Protein AF-A0A890C5C4-F1 (afdb_monomer_lite)

Foldseek 3Di:
DEAEPVPQQEPVSQCVVVVVVDQAYEYAEHHPHAQEDAPLQAVVVDDPVRRYHYPYYPLLNVVLNLCVLCCVPFNFQAKEKEKAFEDDPLADCAQDDNDPQNQSNHRLLPDFGKAADCNQCCSCSRVVSCHPRYGYIYTYYNDHHDMDMDMDTDTPHDDDPVRSVVSVVVCVVPSD

Organism: NCBI:txid2807444

pLDDT: mean 97.84, std 1.33, range [89.94, 98.88]

Sequence (176 aa):
VVESTGVFTTTDKASAHLEGGAKKVIISAPSADAPMFVVGVNLEAYDPSSKVISNASCTTNCLAPLAKVIHDNFEIIEGLMTTVHATTATQKTVDGPSGKLWRDGRGAQQNIIPASTGAAKAVGKVIPALNGKLTGMAFRVPVANVSVVDLTVRLGKPASYDAIKQKVKEAAEGPL

InterPro domains:
  IPR020828 Glyceraldehyde 3-phosphate dehydrogenase, NAD(P) binding domain [SM00846] (1-58)
  IPR020829 Glyceraldehyde 3-phosphate dehydrogenase, catalytic domain [PF02800] (63-175)
  IPR020830 Glyceraldehyde 3-phosphate dehydrogenase, active site [PS00071] (56-63)
  IPR020831 Glyceraldehyde/Erythrose phosphate dehydrogenase family [PR00078] (17-30)
  IPR020831 Glyceraldehyde/Erythrose phosphate dehydrogenase family [PR00078] (52-70)
  IPR020831 Glyceraldehyde/Erythrose phosphate dehydrogenase family [PR00078] (79-95)
  IPR020831 Glyceraldehyde/Erythrose phosphate dehydrogenase family [PR00078] (136-153)
  IPR020831 Glyceraldehyde/Erythrose phosphate dehydrogenase family [PTHR10836] (1-176)
  IPR036291 NAD(P)-binding domain superfamily [SSF51735] (1-74)

Secondary structure (DSSP, 8-state):
-EE-SSS--SHHHHHHHHHTT-S-EEESS--SSS-B--TTTTGGG--TT-SEEE---HHHHHHHHHHHHHHHHH-EEEEEEEEEEE--TTSBSSS---TT-GGGGSBGGG--EEEE-SHHHHHHHHSGGGTTTEEEEEEEES-SS--EEEEEEEESS---HHHHHHHHHHHHTTT-

Radius of gyration: 17.82 Å; chains: 1; bounding box: 46×29×53 Å

Structure (mmCIF, N/CA/C/O backbone):
data_AF-A0A890C5C4-F1
#
_entry.id   AF-A0A890C5C4-F1
#
loop_
_atom_site.group_PDB
_atom_site.id
_atom_site.type_symbol
_atom_site.label_atom_id
_atom_site.label_alt_id
_atom_site.label_comp_id
_atom_site.label_asym_id
_atom_site.label_entity_id
_atom_site.label_seq_id
_atom_site.pdbx_PDB_ins_code
_atom_site.Cartn_x
_atom_site.Cartn_y
_atom_site.Cartn_z
_atom_site.occupancy
_atom_site.B_iso_or_equiv
_atom_site.auth_seq_id
_atom_site.auth_comp_id
_atom_site.auth_asym_id
_atom_site.auth_atom_id
_atom_site.pdbx_PDB_model_num
ATOM 1 N N . VAL A 1 1 ? -4.290 -5.038 -21.254 1.00 98.25 1 VAL A N 1
ATOM 2 C CA . VAL A 1 1 ? -2.905 -5.441 -20.924 1.00 98.25 1 VAL A CA 1
ATOM 3 C C . VAL A 1 1 ? -2.681 -5.228 -19.440 1.00 98.25 1 VAL A C 1
ATOM 5 O O . VAL A 1 1 ? -3.120 -4.208 -18.919 1.00 98.25 1 VAL A O 1
ATOM 8 N N . VAL A 1 2 ? -2.058 -6.189 -18.764 1.00 98.69 2 VAL A N 1
ATOM 9 C CA . VAL A 1 2 ? -1.555 -6.002 -17.399 1.00 98.69 2 VAL A CA 1
ATOM 10 C C . VAL A 1 2 ? -0.089 -5.612 -17.523 1.00 98.69 2 VAL A C 1
ATOM 12 O O . VAL A 1 2 ? 0.702 -6.369 -18.077 1.00 98.69 2 VAL A O 1
ATOM 15 N N . GLU A 1 3 ? 0.249 -4.411 -17.071 1.00 98.50 3 GLU A N 1
ATOM 16 C CA . GLU A 1 3 ? 1.614 -3.897 -17.074 1.00 98.50 3 GLU A CA 1
ATOM 17 C C . GLU A 1 3 ? 2.283 -4.264 -15.746 1.00 98.50 3 GLU A C 1
ATOM 19 O O . GLU A 1 3 ? 2.017 -3.648 -14.710 1.00 98.50 3 GLU A O 1
ATOM 24 N N . SER A 1 4 ? 3.119 -5.302 -15.788 1.00 98.31 4 SER A N 1
ATOM 25 C CA . SER A 1 4 ? 3.766 -5.908 -14.620 1.00 98.31 4 SER A CA 1
ATOM 26 C C . SER A 1 4 ? 5.286 -6.028 -14.748 1.00 98.31 4 SER A C 1
ATOM 28 O O . SER A 1 4 ? 5.906 -6.835 -14.059 1.00 98.31 4 SER A O 1
ATOM 30 N N . THR A 1 5 ? 5.906 -5.232 -15.623 1.00 97.94 5 THR A N 1
ATOM 31 C CA . THR A 1 5 ? 7.373 -5.164 -15.751 1.00 97.94 5 THR A CA 1
ATOM 32 C C . THR A 1 5 ? 8.018 -4.402 -14.591 1.00 97.94 5 THR A C 1
ATOM 34 O O . THR A 1 5 ? 9.187 -4.609 -14.278 1.00 97.94 5 THR A O 1
ATOM 37 N N . GLY A 1 6 ? 7.264 -3.493 -13.961 1.00 94.81 6 GLY A N 1
ATOM 38 C CA . GLY A 1 6 ? 7.743 -2.617 -12.889 1.00 94.81 6 GLY A CA 1
ATOM 39 C C . GLY A 1 6 ? 8.478 -1.355 -13.360 1.00 94.81 6 GLY A C 1
ATOM 40 O O . GLY A 1 6 ? 8.882 -0.559 -12.514 1.00 94.81 6 GLY A O 1
ATOM 41 N N . VAL A 1 7 ? 8.632 -1.130 -14.675 1.00 95.88 7 VAL A N 1
ATOM 42 C CA . VAL A 1 7 ? 9.363 0.037 -15.221 1.00 95.88 7 VAL A CA 1
ATOM 43 C C . VAL A 1 7 ? 8.482 1.056 -15.962 1.00 95.88 7 VAL A C 1
ATOM 45 O O . VAL A 1 7 ? 8.870 2.224 -16.091 1.00 95.88 7 VAL A O 1
ATOM 48 N N . PHE A 1 8 ? 7.279 0.658 -16.391 1.00 97.75 8 PHE A N 1
ATOM 49 C CA . PHE A 1 8 ? 6.299 1.513 -17.079 1.00 97.75 8 PHE A CA 1
ATOM 50 C C . PHE A 1 8 ? 5.136 1.910 -16.154 1.00 97.75 8 PHE A C 1
ATOM 52 O O . PHE A 1 8 ? 3.982 1.569 -16.386 1.00 97.75 8 PHE A O 1
ATOM 59 N N . THR A 1 9 ? 5.443 2.610 -15.059 1.00 97.88 9 THR A N 1
ATOM 60 C CA . THR A 1 9 ? 4.466 2.913 -13.993 1.00 97.88 9 THR A CA 1
ATOM 61 C C . THR A 1 9 ? 3.791 4.284 -14.099 1.00 97.88 9 THR A C 1
ATOM 63 O O . THR A 1 9 ? 2.979 4.624 -13.240 1.00 97.88 9 THR A O 1
ATOM 66 N N . THR A 1 10 ? 4.095 5.084 -15.122 1.00 98.31 10 THR A N 1
ATOM 67 C CA . THR A 1 10 ? 3.404 6.356 -15.406 1.00 98.31 10 THR A CA 1
ATOM 68 C C . THR A 1 10 ? 2.399 6.181 -16.537 1.00 98.31 10 THR A C 1
ATOM 70 O O . THR A 1 10 ? 2.523 5.248 -17.335 1.00 98.31 10 THR A O 1
ATOM 73 N N . THR A 1 11 ? 1.428 7.087 -16.626 1.00 97.88 11 THR A N 1
ATOM 74 C CA . THR A 1 11 ? 0.391 7.068 -17.665 1.00 97.88 11 THR A CA 1
ATOM 75 C C . THR A 1 11 ? 1.016 7.095 -19.055 1.00 97.88 11 THR A C 1
ATOM 77 O O . THR A 1 11 ? 0.687 6.240 -19.877 1.00 97.88 11 THR A O 1
ATOM 80 N N . ASP A 1 12 ? 1.981 7.985 -19.290 1.00 97.81 12 ASP A N 1
ATOM 81 C CA . ASP A 1 12 ? 2.678 8.107 -20.578 1.00 97.81 12 ASP A CA 1
ATOM 82 C C . ASP A 1 12 ? 3.376 6.805 -20.980 1.00 97.81 12 ASP A C 1
ATOM 84 O O . ASP A 1 12 ? 3.182 6.282 -22.073 1.00 97.81 12 ASP A O 1
ATOM 88 N N . LYS A 1 13 ? 4.151 6.225 -20.058 1.00 98.25 13 LYS A N 1
ATOM 89 C CA . LYS A 1 13 ? 4.914 4.998 -20.306 1.00 98.25 13 LYS A CA 1
ATOM 90 C C . LYS A 1 13 ? 4.014 3.794 -20.558 1.00 98.25 13 LYS A C 1
ATOM 92 O O . LYS A 1 13 ? 4.270 3.012 -21.467 1.00 98.25 13 LYS A O 1
ATOM 97 N N . ALA A 1 14 ? 2.967 3.641 -19.753 1.00 98.44 14 ALA A N 1
ATOM 98 C CA . ALA A 1 14 ? 2.010 2.553 -19.898 1.00 98.44 14 ALA A CA 1
ATOM 99 C C . ALA A 1 14 ? 1.146 2.707 -21.164 1.00 98.44 14 ALA A C 1
ATOM 101 O O . ALA A 1 14 ? 0.683 1.706 -21.714 1.00 98.44 14 ALA A O 1
ATOM 102 N N . SER A 1 15 ? 0.955 3.937 -21.656 1.00 98.06 15 SER A N 1
ATOM 103 C CA . SER A 1 15 ? 0.180 4.222 -22.871 1.00 98.06 15 SER A CA 1
ATOM 104 C C . SER A 1 15 ? 0.825 3.688 -24.151 1.00 98.06 15 SER A C 1
ATOM 106 O O . SER A 1 15 ? 0.105 3.483 -25.124 1.00 98.06 15 SER A O 1
ATOM 108 N N . ALA A 1 16 ? 2.114 3.332 -24.139 1.00 98.19 16 ALA A N 1
ATOM 109 C CA . ALA A 1 16 ? 2.759 2.633 -25.256 1.00 98.19 16 ALA A CA 1
ATOM 110 C C . ALA A 1 16 ? 2.025 1.329 -25.646 1.00 98.19 16 ALA A C 1
ATOM 112 O O . ALA A 1 16 ? 1.946 0.969 -26.818 1.00 98.19 16 ALA A O 1
ATOM 113 N N . HIS A 1 17 ? 1.395 0.640 -24.686 1.00 98.50 17 HIS A N 1
ATOM 114 C CA . HIS A 1 17 ? 0.558 -0.531 -24.986 1.00 98.50 17 HIS A CA 1
ATOM 115 C C . HIS A 1 17 ? -0.707 -0.176 -25.773 1.00 98.50 17 HIS A C 1
ATOM 117 O O . HIS A 1 17 ? -1.200 -1.003 -26.540 1.00 98.50 17 HIS A O 1
ATOM 123 N N . LEU A 1 18 ? -1.254 1.030 -25.579 1.00 98.06 18 LEU A N 1
ATOM 124 C CA . LEU A 1 18 ? -2.427 1.508 -26.316 1.00 98.06 18 LEU A CA 1
ATOM 125 C C . LEU A 1 18 ? -2.081 1.764 -27.785 1.00 98.06 18 LEU A C 1
ATOM 127 O O . LEU A 1 18 ? -2.865 1.411 -28.663 1.00 98.06 18 LEU A O 1
ATOM 131 N N . GLU A 1 19 ? -0.893 2.312 -28.049 1.00 96.88 19 GLU A N 1
ATOM 132 C CA . GLU A 1 19 ? -0.349 2.465 -29.406 1.00 96.88 19 GLU A CA 1
ATOM 133 C C . GLU A 1 19 ? -0.148 1.100 -30.081 1.00 96.88 19 GLU A C 1
ATOM 135 O O . GLU A 1 19 ? -0.453 0.937 -31.260 1.00 96.88 19 GLU A O 1
ATOM 140 N N . GLY A 1 20 ? 0.253 0.087 -29.305 1.00 97.06 20 GLY A N 1
ATOM 141 C CA . GLY A 1 20 ? 0.314 -1.316 -29.731 1.00 97.06 20 GLY A CA 1
ATOM 142 C C . GLY A 1 20 ? -1.046 -2.004 -29.933 1.00 97.06 20 GLY A C 1
ATOM 143 O O . GLY A 1 20 ? -1.088 -3.207 -30.181 1.00 97.06 20 GLY A O 1
ATOM 144 N N . GLY A 1 21 ? -2.164 -1.278 -29.814 1.00 97.94 21 GLY A N 1
ATOM 145 C CA . GLY A 1 21 ? -3.518 -1.781 -30.070 1.00 97.94 21 GLY A CA 1
ATOM 146 C C . GLY A 1 21 ? -4.285 -2.257 -28.832 1.00 97.94 21 GLY A C 1
ATOM 147 O O . GLY A 1 21 ? -5.426 -2.718 -28.952 1.00 97.94 21 GLY A O 1
ATOM 148 N N . ALA A 1 22 ? -3.720 -2.142 -27.625 1.00 98.31 22 ALA A N 1
ATOM 149 C CA . ALA A 1 22 ? -4.462 -2.445 -26.406 1.00 98.31 22 ALA A CA 1
ATOM 150 C C . ALA A 1 22 ? -5.566 -1.407 -26.152 1.00 98.31 22 ALA A C 1
ATOM 152 O O . ALA A 1 22 ? -5.396 -0.210 -26.354 1.00 98.31 22 ALA A O 1
ATOM 153 N N . LYS A 1 23 ? -6.708 -1.852 -25.620 1.00 98.12 23 LYS A N 1
ATOM 154 C CA . LYS A 1 23 ? -7.812 -0.940 -25.262 1.00 98.12 23 LYS A CA 1
ATOM 155 C C . LYS A 1 23 ? -7.649 -0.309 -23.880 1.00 98.12 23 LYS A C 1
ATOM 157 O O . LYS A 1 23 ? -8.101 0.812 -23.658 1.00 98.12 23 LYS A O 1
ATOM 162 N N . LYS A 1 24 ? -7.067 -1.067 -22.947 1.00 98.31 24 LYS A N 1
ATOM 163 C CA . LYS A 1 24 ? -6.919 -0.732 -21.527 1.00 98.31 24 LYS A CA 1
ATOM 164 C C . LYS A 1 24 ? -5.612 -1.290 -20.978 1.00 98.31 24 LYS A C 1
ATOM 166 O O . LYS A 1 24 ? -5.198 -2.393 -21.365 1.00 98.31 24 LYS A O 1
ATOM 171 N N . VAL A 1 25 ? -5.020 -0.567 -20.036 1.00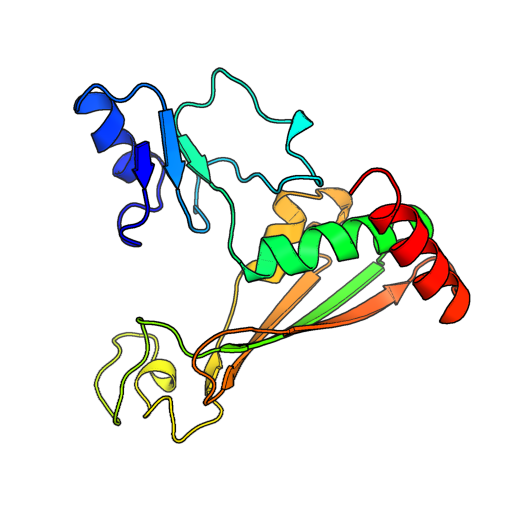 98.69 25 VAL A N 1
ATOM 172 C CA . VAL A 1 25 ? -3.801 -0.952 -19.322 1.00 98.69 25 VAL A CA 1
ATOM 173 C C . VAL A 1 25 ? -4.044 -0.877 -17.820 1.00 98.69 25 VAL A C 1
ATOM 175 O O . VAL A 1 25 ? -4.551 0.123 -17.317 1.00 98.69 25 VAL A O 1
ATOM 178 N N . ILE A 1 26 ? -3.677 -1.942 -17.111 1.00 98.69 26 ILE A N 1
ATOM 179 C CA . ILE A 1 26 ? -3.725 -2.011 -15.650 1.00 98.69 26 ILE A CA 1
ATOM 180 C C . ILE A 1 26 ? -2.290 -2.159 -15.157 1.00 98.69 26 ILE A C 1
ATOM 182 O O . ILE A 1 26 ? -1.665 -3.195 -15.377 1.00 98.69 26 ILE A O 1
ATOM 186 N N . ILE A 1 27 ? -1.769 -1.126 -14.508 1.00 98.81 27 ILE A N 1
ATOM 187 C CA . ILE A 1 27 ? -0.445 -1.125 -13.888 1.00 98.81 27 ILE A CA 1
ATOM 188 C C . ILE A 1 27 ? -0.537 -1.921 -12.583 1.00 98.81 27 ILE A C 1
ATOM 190 O O . ILE A 1 27 ? -1.314 -1.576 -11.688 1.00 98.81 27 ILE A O 1
ATOM 194 N N . SER A 1 28 ? 0.277 -2.969 -12.445 1.00 98.50 28 SER A N 1
ATOM 195 C CA . SER A 1 28 ? 0.299 -3.845 -11.261 1.00 98.50 28 SER A CA 1
ATOM 196 C C . SER A 1 28 ? 1.143 -3.286 -10.100 1.00 98.50 28 SER A C 1
ATOM 198 O O . SER A 1 28 ? 1.699 -4.039 -9.301 1.00 98.50 28 SER A O 1
ATOM 200 N N . ALA A 1 29 ? 1.307 -1.967 -10.052 1.00 97.69 29 ALA A N 1
ATOM 201 C CA . ALA A 1 29 ? 2.109 -1.230 -9.086 1.00 97.69 29 ALA A CA 1
ATOM 202 C C . ALA A 1 29 ? 1.525 0.183 -8.899 1.00 97.69 29 ALA A C 1
ATOM 204 O O . ALA A 1 29 ? 0.755 0.643 -9.754 1.00 97.69 29 ALA A O 1
ATOM 205 N N . PRO A 1 30 ? 1.899 0.910 -7.827 1.00 96.44 30 PRO A N 1
ATOM 206 C CA . PRO A 1 30 ? 1.516 2.304 -7.670 1.00 96.44 30 PRO A CA 1
ATOM 207 C C . PRO A 1 30 ? 1.975 3.146 -8.857 1.00 96.44 30 PRO A C 1
ATOM 209 O O . PRO A 1 30 ? 3.129 3.063 -9.279 1.00 96.44 30 PRO A O 1
ATOM 212 N N . SER A 1 31 ? 1.076 3.994 -9.344 1.00 97.44 31 SER A N 1
ATOM 213 C CA . SER A 1 31 ? 1.392 5.005 -10.345 1.00 97.44 31 SER A CA 1
ATOM 214 C C . SER A 1 31 ? 1.522 6.389 -9.711 1.00 97.44 31 SER A C 1
ATOM 216 O O . SER A 1 31 ? 0.877 6.701 -8.700 1.00 97.44 31 SER A O 1
ATOM 218 N N . ALA A 1 32 ? 2.387 7.217 -10.295 1.00 95.06 32 ALA A N 1
ATOM 219 C CA . ALA A 1 32 ? 2.533 8.610 -9.892 1.00 95.06 32 ALA A CA 1
ATOM 220 C C . ALA A 1 32 ? 1.312 9.448 -10.308 1.00 95.06 32 ALA A C 1
ATOM 222 O O . ALA A 1 32 ? 0.899 10.321 -9.543 1.00 95.06 32 ALA A O 1
ATOM 223 N N . ASP A 1 33 ? 0.735 9.143 -11.473 1.00 96.56 33 ASP A N 1
ATOM 224 C CA . ASP A 1 33 ? -0.229 9.978 -12.195 1.00 96.56 33 ASP A CA 1
ATOM 225 C C . ASP A 1 33 ? -1.507 9.230 -12.624 1.00 96.56 33 ASP A C 1
ATOM 227 O O . ASP A 1 33 ? -2.553 9.862 -12.745 1.00 96.56 33 ASP A O 1
ATOM 231 N N . ALA A 1 34 ? -1.469 7.903 -12.798 1.00 97.31 34 ALA A N 1
ATOM 232 C CA . ALA A 1 34 ? -2.660 7.134 -13.151 1.00 97.31 34 ALA A CA 1
ATOM 233 C C . ALA A 1 34 ? -3.600 6.974 -11.938 1.00 97.31 34 ALA A C 1
ATOM 235 O O . ALA A 1 34 ? -3.127 6.759 -10.811 1.00 97.31 34 ALA A O 1
ATOM 236 N N . PRO A 1 35 ? -4.931 7.020 -12.147 1.00 97.38 35 PRO A N 1
ATOM 237 C CA . PRO A 1 35 ? -5.902 6.803 -11.082 1.00 97.38 35 PRO A CA 1
ATOM 238 C C . PRO A 1 35 ? -5.739 5.405 -10.481 1.00 97.38 35 PRO A C 1
ATOM 240 O O . PRO A 1 35 ? -5.495 4.418 -11.183 1.00 97.38 35 PRO A O 1
ATOM 243 N N . MET A 1 36 ? -5.840 5.344 -9.156 1.00 97.94 36 MET A N 1
ATOM 244 C CA . MET A 1 36 ? -5.555 4.153 -8.366 1.00 97.94 36 MET A CA 1
ATOM 245 C C . MET A 1 36 ? -6.842 3.587 -7.780 1.00 97.94 36 MET A C 1
ATOM 247 O O . MET A 1 36 ? -7.632 4.325 -7.189 1.00 97.94 36 MET A O 1
ATOM 251 N N . PHE A 1 37 ? -7.013 2.274 -7.901 1.00 98.38 37 PHE A N 1
ATOM 252 C CA . PHE A 1 37 ? -8.191 1.572 -7.412 1.00 98.38 37 PHE A CA 1
ATOM 253 C C . PHE A 1 37 ? -7.792 0.400 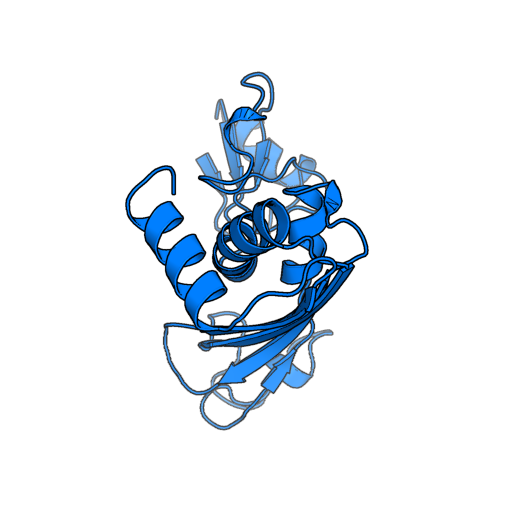-6.522 1.00 98.38 37 PHE A C 1
ATOM 255 O O . PHE A 1 37 ? -6.803 -0.288 -6.784 1.00 98.38 37 PHE A O 1
ATOM 262 N N . VAL A 1 38 ? -8.574 0.196 -5.465 1.00 98.56 38 VAL A N 1
ATOM 263 C CA . VAL A 1 38 ? -8.508 -0.960 -4.572 1.00 98.56 38 VAL A CA 1
ATOM 264 C C . VAL A 1 38 ? -9.899 -1.583 -4.523 1.00 98.56 38 VAL A C 1
ATOM 266 O O . VAL A 1 38 ? -10.894 -0.912 -4.232 1.00 98.56 38 VAL A O 1
ATOM 269 N N . VAL A 1 39 ? -9.962 -2.877 -4.834 1.00 97.44 39 VAL A N 1
ATOM 270 C CA . VAL A 1 39 ? -11.205 -3.657 -4.827 1.00 97.44 39 VAL A CA 1
ATOM 271 C C . VAL A 1 39 ? -11.814 -3.641 -3.421 1.00 97.44 39 VAL A C 1
ATOM 273 O O . VAL A 1 39 ? -11.095 -3.777 -2.434 1.00 97.44 39 VAL A O 1
ATOM 276 N N . GLY A 1 40 ? -13.128 -3.418 -3.332 1.00 95.50 40 GLY A N 1
ATOM 277 C CA . GLY A 1 40 ? -13.850 -3.284 -2.059 1.00 95.50 40 GLY A CA 1
ATOM 278 C C . GLY A 1 40 ? -13.697 -1.922 -1.365 1.00 95.50 40 GLY A C 1
ATOM 279 O O . GLY A 1 40 ? -14.340 -1.679 -0.348 1.00 95.50 40 GLY A O 1
ATOM 280 N N . VAL A 1 41 ? -12.874 -1.007 -1.896 1.00 98.19 41 VAL A N 1
ATOM 281 C CA . VAL A 1 41 ? -12.638 0.307 -1.272 1.00 98.19 41 VAL A CA 1
ATOM 282 C C . VAL A 1 41 ? -13.170 1.462 -2.111 1.00 98.19 41 VAL A C 1
ATOM 284 O O . VAL A 1 41 ? -13.918 2.271 -1.574 1.00 98.19 41 VAL A O 1
ATOM 287 N N . ASN A 1 42 ? -12.749 1.566 -3.376 1.00 97.94 42 ASN A N 1
ATOM 288 C CA . ASN A 1 42 ? -13.129 2.674 -4.264 1.00 97.94 42 ASN A CA 1
ATOM 289 C C . ASN A 1 42 ? -13.327 2.241 -5.726 1.00 97.94 42 ASN A C 1
ATOM 291 O O . ASN A 1 42 ? -13.207 3.055 -6.645 1.00 97.94 42 ASN A O 1
ATOM 295 N N . LEU A 1 43 ? -13.553 0.949 -5.970 1.00 95.31 43 LEU A N 1
ATOM 296 C CA . LEU A 1 43 ? -13.663 0.405 -7.326 1.00 95.31 43 LEU A CA 1
ATOM 297 C C . LEU A 1 43 ? -14.880 0.965 -8.076 1.00 95.31 43 LEU A C 1
ATOM 299 O O . LEU A 1 43 ? -14.836 1.128 -9.290 1.00 95.31 43 LEU A O 1
ATOM 303 N N . GLU A 1 44 ? -15.942 1.307 -7.357 1.00 95.12 44 GLU A N 1
ATOM 304 C CA . GLU A 1 44 ? -17.146 1.960 -7.867 1.00 95.12 44 GLU A CA 1
ATOM 305 C C . GLU A 1 44 ? -16.884 3.350 -8.463 1.00 95.12 44 GLU A C 1
ATOM 307 O O . GLU A 1 44 ? -17.660 3.815 -9.293 1.00 95.12 44 GLU A O 1
ATOM 312 N N . ALA A 1 45 ? -15.771 3.994 -8.095 1.00 95.69 45 ALA A N 1
ATOM 313 C CA . ALA A 1 45 ? -15.334 5.256 -8.686 1.00 95.69 45 ALA A CA 1
ATOM 314 C C . ALA A 1 45 ? -14.594 5.071 -10.026 1.00 95.69 45 ALA A C 1
ATOM 316 O O . ALA A 1 45 ? -14.125 6.050 -10.610 1.00 95.69 45 ALA A O 1
ATOM 317 N N . TYR A 1 46 ? -14.435 3.833 -10.509 1.00 96.75 46 TYR A N 1
ATOM 318 C CA . TYR A 1 46 ? -13.810 3.568 -11.799 1.00 96.75 46 TYR A CA 1
ATOM 319 C C . TYR A 1 46 ? -14.644 4.150 -12.943 1.00 96.75 46 TYR A C 1
ATOM 321 O O . TYR A 1 46 ? -15.763 3.715 -13.203 1.00 96.75 46 TYR A O 1
ATOM 329 N N . ASP A 1 47 ? -14.054 5.092 -13.677 1.00 96.06 47 ASP A N 1
ATOM 330 C CA . ASP A 1 47 ? -14.607 5.596 -14.929 1.00 96.06 47 ASP A CA 1
ATOM 331 C C . ASP A 1 47 ? -14.149 4.708 -16.107 1.00 96.06 47 ASP A C 1
ATOM 333 O O . ASP A 1 47 ? -12.947 4.674 -16.408 1.00 96.06 47 ASP A O 1
ATOM 337 N N . PRO A 1 48 ? -15.071 4.041 -16.837 1.00 95.50 48 PRO A N 1
ATOM 338 C CA . PRO A 1 48 ? -14.758 3.267 -18.036 1.00 95.50 48 PRO A CA 1
ATOM 339 C C . PRO A 1 48 ? -14.067 4.060 -19.147 1.00 95.50 48 PRO A C 1
ATOM 341 O O . PRO A 1 48 ? -13.537 3.445 -20.073 1.00 95.50 48 PRO A O 1
ATOM 344 N N . SER A 1 49 ? -14.030 5.393 -19.097 1.00 96.31 49 SER A N 1
ATOM 345 C CA . SER A 1 49 ? -13.217 6.220 -19.992 1.00 96.31 49 SER A CA 1
ATOM 346 C C . SER A 1 49 ? -11.712 6.084 -19.698 1.00 96.31 49 SER A C 1
ATOM 348 O O . SER A 1 49 ? -10.901 6.057 -20.630 1.00 96.31 49 SER A O 1
ATOM 350 N N . SER A 1 50 ? -11.328 5.842 -18.436 1.00 96.31 50 SER A N 1
ATOM 351 C CA . SER A 1 50 ? -9.935 5.725 -17.979 1.00 96.31 50 SER A CA 1
ATOM 352 C C . SER A 1 50 ? -9.224 4.569 -18.677 1.00 96.31 50 SER A C 1
ATOM 354 O O . SER A 1 50 ? -9.564 3.396 -18.484 1.00 96.31 50 SER A O 1
ATOM 356 N N . LYS A 1 51 ? -8.262 4.881 -19.555 1.00 97.94 51 LYS A N 1
ATOM 357 C CA . LYS A 1 51 ? -7.552 3.876 -20.368 1.00 97.94 51 LYS A CA 1
ATOM 358 C C . LYS A 1 51 ? -6.386 3.214 -19.643 1.00 97.94 51 LYS A C 1
ATOM 360 O O . LYS A 1 51 ? -6.102 2.050 -19.914 1.00 97.94 51 LYS A O 1
ATOM 365 N N . VAL A 1 52 ? -5.751 3.938 -18.730 1.00 98.44 52 VAL A N 1
ATOM 366 C CA . VAL A 1 52 ? -4.635 3.468 -17.910 1.00 98.44 52 VAL A CA 1
ATOM 367 C C . VAL A 1 52 ? -5.016 3.662 -16.451 1.00 98.44 52 VAL A C 1
ATOM 369 O O . VAL A 1 52 ? -5.385 4.765 -16.057 1.00 98.44 52 VAL A O 1
ATOM 372 N N . ILE A 1 53 ? -4.952 2.592 -15.664 1.00 98.50 53 ILE A N 1
ATOM 373 C CA . ILE A 1 53 ? -5.256 2.609 -14.229 1.00 98.50 53 ILE A CA 1
ATOM 374 C C . ILE A 1 53 ? -4.178 1.865 -13.442 1.00 98.50 53 ILE A C 1
ATOM 376 O O . ILE A 1 53 ? -3.434 1.064 -14.005 1.00 98.50 53 ILE A O 1
ATOM 380 N N . SER A 1 54 ? -4.109 2.097 -12.134 1.00 98.56 54 SER A N 1
ATOM 381 C CA . SER A 1 54 ? -3.214 1.397 -11.210 1.00 98.56 54 SER A CA 1
ATOM 382 C C . SER A 1 54 ? -4.010 0.565 -10.209 1.00 98.56 54 SER A C 1
ATOM 384 O O . SER A 1 54 ? -4.940 1.068 -9.582 1.00 98.56 54 SER A O 1
ATOM 386 N N . ASN A 1 55 ? -3.590 -0.683 -9.992 1.00 98.50 55 ASN A N 1
ATOM 387 C CA . ASN A 1 55 ? -4.130 -1.545 -8.933 1.00 98.50 55 ASN A CA 1
ATOM 388 C C . ASN A 1 55 ? -3.400 -1.355 -7.584 1.00 98.50 55 ASN A C 1
ATOM 390 O O . ASN A 1 55 ? -3.302 -2.276 -6.772 1.00 98.50 55 ASN A O 1
ATOM 394 N N . ALA A 1 56 ? -2.822 -0.171 -7.364 1.00 98.25 56 ALA A N 1
ATOM 395 C CA . ALA A 1 56 ? -2.040 0.165 -6.178 1.00 98.25 56 ALA A CA 1
ATOM 396 C C . ALA A 1 56 ? -0.857 -0.802 -5.926 1.00 98.25 56 ALA A C 1
ATOM 398 O O . ALA A 1 56 ? -0.206 -1.273 -6.855 1.00 98.25 56 ALA A O 1
ATOM 399 N N . SER A 1 57 ? -0.526 -1.041 -4.652 1.00 98.44 57 SER A N 1
ATOM 400 C CA . SER A 1 57 ? 0.484 -2.014 -4.206 1.00 98.44 57 SER A CA 1
ATOM 401 C C . SER A 1 57 ? -0.153 -3.129 -3.380 1.00 98.44 57 SER A C 1
ATOM 403 O O . SER A 1 57 ? -1.258 -2.957 -2.862 1.00 98.44 57 SER A O 1
ATOM 405 N N . CYS A 1 58 ? 0.568 -4.232 -3.167 1.00 98.31 58 CYS A N 1
ATOM 406 C CA . CYS A 1 58 ? 0.171 -5.280 -2.222 1.00 98.31 58 CYS A CA 1
ATOM 407 C C . CYS A 1 58 ? -0.121 -4.720 -0.816 1.00 98.31 58 CYS A C 1
ATOM 409 O O . CYS A 1 58 ? -1.168 -5.005 -0.242 1.00 98.31 58 CYS A O 1
ATOM 411 N N . THR A 1 59 ? 0.750 -3.859 -0.281 1.00 98.50 59 THR A N 1
ATOM 412 C CA . THR A 1 59 ? 0.569 -3.264 1.051 1.00 98.50 59 THR A CA 1
ATOM 413 C C . THR A 1 59 ? -0.623 -2.305 1.104 1.00 98.50 59 THR A C 1
ATOM 415 O O . THR A 1 59 ? -1.349 -2.306 2.091 1.00 98.50 59 THR A O 1
ATOM 418 N N . THR A 1 60 ? -0.872 -1.508 0.057 1.00 98.56 60 THR A N 1
ATOM 419 C CA . THR A 1 60 ? -2.062 -0.635 0.000 1.00 98.56 60 THR A CA 1
ATOM 420 C C . THR A 1 60 ? -3.348 -1.457 -0.067 1.00 98.56 60 THR A C 1
ATOM 422 O O . THR A 1 60 ? -4.290 -1.129 0.643 1.00 98.56 60 THR A O 1
ATOM 425 N N . ASN A 1 61 ? -3.375 -2.542 -0.850 1.00 98.69 61 ASN A N 1
ATOM 426 C CA . ASN A 1 61 ? -4.525 -3.453 -0.910 1.00 98.69 61 ASN A CA 1
ATOM 427 C C . ASN A 1 61 ? -4.762 -4.188 0.420 1.00 98.69 61 ASN A C 1
ATOM 429 O O . ASN A 1 61 ? -5.898 -4.506 0.735 1.00 98.69 61 ASN A O 1
ATOM 433 N N . CYS A 1 62 ? -3.720 -4.425 1.223 1.00 98.62 62 CYS A N 1
ATOM 434 C CA . CYS A 1 62 ? -3.875 -4.961 2.577 1.00 98.62 62 CYS A CA 1
ATOM 435 C C . CYS A 1 62 ? -4.416 -3.905 3.558 1.00 98.62 62 CYS A C 1
ATOM 437 O O . CYS A 1 62 ? -5.337 -4.170 4.325 1.00 98.62 62 CYS A O 1
ATOM 439 N N . LEU A 1 63 ? -3.855 -2.694 3.528 1.00 98.69 63 LEU A N 1
ATOM 440 C CA . LEU A 1 63 ? -4.162 -1.652 4.506 1.00 98.69 63 LEU A CA 1
ATOM 441 C C . LEU A 1 63 ? -5.503 -0.950 4.249 1.00 98.69 63 LEU A C 1
ATOM 443 O O . LEU A 1 63 ? -6.206 -0.632 5.204 1.00 98.69 63 LEU A O 1
ATOM 447 N N . ALA A 1 64 ? -5.851 -0.662 2.993 1.00 98.69 64 ALA A N 1
ATOM 448 C CA . ALA A 1 64 ? -7.003 0.180 2.671 1.00 98.69 64 ALA A CA 1
ATOM 449 C C . ALA A 1 64 ? -8.358 -0.427 3.093 1.00 98.69 64 ALA A C 1
ATOM 451 O O . ALA A 1 64 ? -9.135 0.314 3.695 1.00 98.69 64 ALA A O 1
ATOM 452 N N . PRO A 1 65 ? -8.649 -1.730 2.888 1.00 98.75 65 PRO A N 1
ATOM 453 C CA . PRO A 1 65 ? -9.896 -2.331 3.369 1.00 98.75 65 PRO A CA 1
ATOM 454 C C . PRO A 1 65 ? -10.031 -2.253 4.893 1.00 98.75 65 PRO A C 1
ATOM 456 O O . PRO A 1 65 ? -11.062 -1.820 5.404 1.00 98.75 65 PRO A O 1
ATOM 459 N N . LEU A 1 66 ? -8.960 -2.570 5.631 1.00 98.75 66 LEU A N 1
ATOM 460 C CA . LEU A 1 66 ? -8.950 -2.446 7.089 1.00 98.75 66 LEU A CA 1
ATOM 461 C C . LEU A 1 66 ? -9.155 -0.988 7.519 1.00 98.75 66 LEU A C 1
ATOM 463 O O . LEU A 1 66 ? -10.008 -0.700 8.355 1.00 98.75 66 LEU A O 1
ATOM 467 N N . ALA A 1 67 ? -8.406 -0.055 6.927 1.00 98.69 67 ALA A N 1
ATOM 468 C CA . ALA A 1 67 ? -8.518 1.365 7.238 1.00 98.69 67 ALA A CA 1
ATOM 469 C C . ALA A 1 67 ? -9.927 1.905 6.959 1.00 98.69 67 ALA A C 1
ATOM 471 O O . ALA A 1 67 ? -10.423 2.695 7.758 1.00 98.69 67 ALA A O 1
ATOM 472 N N . LYS A 1 68 ? -10.587 1.448 5.886 1.00 98.56 68 LYS A N 1
ATOM 473 C CA . LYS A 1 68 ? -11.985 1.771 5.579 1.00 98.56 68 LYS A CA 1
ATOM 474 C C . LYS A 1 68 ? -12.914 1.318 6.701 1.00 98.56 68 LYS A C 1
ATOM 476 O O . LYS A 1 68 ? -13.617 2.147 7.265 1.00 98.56 68 LYS A O 1
ATOM 481 N N . VAL A 1 69 ? -12.867 0.039 7.082 1.00 98.62 69 VAL A N 1
ATOM 482 C CA . VAL A 1 69 ? -13.732 -0.505 8.146 1.00 98.62 69 VAL A CA 1
ATOM 483 C C . VAL A 1 69 ? -13.536 0.250 9.458 1.00 98.62 69 VAL A C 1
ATOM 485 O O . VAL A 1 69 ? -14.510 0.641 10.105 1.00 98.62 69 VAL A O 1
ATOM 488 N N . ILE A 1 70 ? -12.284 0.489 9.849 1.00 98.69 70 ILE A N 1
ATOM 489 C CA . ILE A 1 70 ? -11.977 1.199 11.092 1.00 98.69 70 ILE A CA 1
ATOM 490 C C . ILE A 1 70 ? -12.416 2.665 11.015 1.00 98.69 70 ILE A C 1
ATOM 492 O O . ILE A 1 70 ? -12.997 3.171 11.973 1.00 98.69 70 ILE A O 1
ATOM 496 N N . HIS A 1 71 ? -12.176 3.350 9.897 1.00 98.62 71 HIS A N 1
ATOM 497 C CA . HIS A 1 71 ? -12.542 4.755 9.742 1.00 98.62 71 HIS A CA 1
ATOM 498 C C . HIS A 1 71 ? -14.059 4.961 9.710 1.00 98.62 71 HIS A C 1
ATOM 500 O O . HIS A 1 71 ? -14.555 5.816 10.441 1.00 98.62 71 HIS A O 1
ATOM 506 N N . ASP A 1 72 ? -14.790 4.147 8.949 1.00 98.31 72 ASP A N 1
ATOM 507 C CA . ASP A 1 72 ? -16.246 4.258 8.808 1.00 98.31 72 ASP A CA 1
ATOM 508 C C . ASP A 1 72 ? -16.966 4.059 10.159 1.00 98.31 72 ASP A C 1
ATOM 510 O O . ASP A 1 72 ? -17.976 4.708 10.437 1.00 98.31 72 ASP A O 1
ATOM 514 N N . ASN A 1 73 ? -16.424 3.206 11.040 1.00 98.44 73 ASN A N 1
ATOM 515 C CA . ASN A 1 73 ? -17.027 2.907 12.343 1.00 98.44 73 ASN A CA 1
ATOM 516 C C . ASN A 1 73 ? -16.511 3.801 13.482 1.00 98.44 73 ASN A C 1
ATOM 518 O O . ASN A 1 73 ? -17.297 4.241 14.325 1.00 98.44 73 ASN A O 1
ATOM 522 N N . PHE A 1 74 ? -15.206 4.079 13.521 1.00 98.62 74 PHE A N 1
ATOM 523 C CA . PHE A 1 74 ? -14.543 4.662 14.694 1.00 98.62 74 PHE A CA 1
ATOM 524 C C . PHE A 1 74 ? -13.783 5.959 14.424 1.00 98.62 74 PHE A C 1
ATOM 526 O O . PHE A 1 74 ? -13.264 6.551 15.366 1.00 98.62 74 PHE A O 1
ATOM 533 N N . GLU A 1 75 ? -13.748 6.414 13.170 1.00 98.56 75 GLU A N 1
ATOM 534 C CA . GLU A 1 75 ? -13.011 7.591 12.713 1.00 98.56 75 GLU A CA 1
ATOM 535 C C . GLU A 1 75 ? -11.508 7.530 13.031 1.00 98.56 75 GLU A C 1
ATOM 537 O O . GLU A 1 75 ? -11.058 7.785 14.140 1.00 98.56 75 GLU A O 1
ATOM 542 N N . ILE A 1 76 ? -10.678 7.266 12.026 1.00 98.75 76 ILE A N 1
ATOM 543 C CA . ILE A 1 76 ? -9.224 7.442 12.170 1.00 98.75 76 ILE A CA 1
ATOM 544 C C . ILE A 1 76 ? -8.874 8.942 12.168 1.00 98.75 76 ILE A C 1
ATOM 546 O O . ILE A 1 76 ? -9.141 9.643 11.182 1.00 98.75 76 ILE A O 1
ATOM 550 N N . ILE A 1 77 ? -8.229 9.410 13.243 1.00 98.62 77 ILE A N 1
ATOM 551 C CA . ILE A 1 77 ? -7.673 10.769 13.347 1.00 98.62 77 ILE A CA 1
ATOM 552 C C . ILE A 1 77 ? -6.290 10.830 12.694 1.00 98.62 77 ILE A C 1
ATOM 554 O O . ILE A 1 77 ? -6.038 11.685 11.850 1.00 98.62 77 ILE A O 1
ATOM 558 N N . GLU A 1 78 ? -5.409 9.909 13.072 1.00 98.62 78 GLU A N 1
ATOM 559 C CA . GLU A 1 78 ? -4.050 9.769 12.547 1.00 98.62 78 GLU A CA 1
ATOM 560 C C . GLU A 1 78 ? -3.568 8.330 12.748 1.00 98.62 78 GLU A C 1
ATOM 562 O O . GLU A 1 78 ? -4.080 7.607 13.611 1.00 98.62 78 GLU A O 1
ATOM 567 N N . GLY A 1 79 ? -2.590 7.899 11.955 1.00 98.50 79 GLY A N 1
ATOM 568 C CA . GLY A 1 79 ? -2.048 6.554 12.068 1.00 98.50 79 GLY A CA 1
ATOM 569 C C . GLY A 1 79 ? -0.686 6.362 11.424 1.00 98.50 79 GLY A C 1
ATOM 570 O O . GLY A 1 79 ? -0.318 7.012 10.441 1.00 98.50 79 GLY A O 1
ATOM 571 N N . LEU A 1 80 ? 0.047 5.411 11.990 1.00 98.62 80 LEU A N 1
ATOM 572 C CA . LEU A 1 80 ? 1.339 4.952 11.514 1.00 98.62 80 LEU A CA 1
ATOM 573 C C . LEU A 1 80 ? 1.266 3.459 11.225 1.00 98.62 80 LEU A C 1
ATOM 575 O O . LEU A 1 80 ? 0.811 2.669 12.051 1.00 98.62 80 LEU A O 1
ATOM 579 N N . MET A 1 81 ? 1.721 3.089 10.034 1.00 98.56 81 MET A N 1
ATOM 580 C CA . MET A 1 81 ? 1.773 1.705 9.591 1.00 98.56 81 MET A CA 1
ATOM 581 C C . MET A 1 81 ? 3.216 1.225 9.477 1.00 98.56 81 MET A C 1
ATOM 583 O O . MET A 1 81 ? 4.064 1.895 8.884 1.00 98.56 81 MET A O 1
ATOM 587 N N . THR A 1 82 ? 3.468 0.028 9.983 1.00 98.88 82 THR A N 1
ATOM 588 C CA . THR A 1 82 ? 4.659 -0.754 9.670 1.00 98.88 82 THR A CA 1
ATOM 589 C C . THR A 1 82 ? 4.226 -1.984 8.896 1.00 98.88 82 THR A C 1
ATOM 591 O O . THR A 1 82 ? 3.322 -2.697 9.317 1.00 98.88 82 THR A O 1
ATOM 594 N N . THR A 1 83 ? 4.873 -2.279 7.772 1.00 98.81 83 THR A N 1
ATOM 595 C CA . THR A 1 83 ? 4.718 -3.592 7.138 1.00 98.81 83 THR A CA 1
ATOM 596 C C . THR A 1 83 ? 5.970 -4.422 7.358 1.00 98.81 83 THR A C 1
ATOM 598 O O . THR A 1 83 ? 7.072 -4.010 6.992 1.00 98.81 83 THR A O 1
ATOM 601 N N . VAL A 1 84 ? 5.807 -5.595 7.966 1.00 98.81 84 VAL A N 1
ATOM 602 C CA . VAL A 1 84 ? 6.851 -6.621 7.975 1.00 98.81 84 VAL A CA 1
ATOM 603 C C . VAL A 1 84 ? 6.662 -7.415 6.695 1.00 98.81 84 VAL A C 1
ATOM 605 O O . VAL A 1 84 ? 5.670 -8.125 6.523 1.00 98.81 84 VAL A O 1
ATOM 608 N N . HIS A 1 85 ? 7.567 -7.194 5.752 1.00 98.81 85 HIS A N 1
ATOM 609 C CA . HIS A 1 85 ? 7.379 -7.551 4.361 1.00 98.81 85 HIS A CA 1
ATOM 610 C C . HIS A 1 85 ? 8.348 -8.649 3.931 1.00 98.81 85 HIS A C 1
ATOM 612 O O . HIS A 1 85 ? 9.547 -8.579 4.211 1.00 98.81 85 HIS A O 1
ATOM 618 N N . ALA A 1 86 ? 7.845 -9.634 3.192 1.00 98.69 86 ALA A N 1
ATOM 619 C CA . ALA A 1 86 ? 8.685 -10.628 2.542 1.00 98.69 86 ALA A CA 1
ATOM 620 C C . ALA A 1 86 ? 9.718 -9.993 1.605 1.00 98.69 86 ALA A C 1
ATOM 622 O O . ALA A 1 86 ? 9.528 -8.898 1.059 1.00 98.69 86 ALA A O 1
ATOM 623 N N . THR A 1 87 ? 10.805 -10.723 1.387 1.00 98.31 87 THR A N 1
ATOM 624 C CA . THR A 1 87 ? 11.794 -10.371 0.372 1.00 98.31 87 THR A CA 1
ATOM 625 C C . THR A 1 87 ? 11.163 -10.389 -1.024 1.00 98.31 87 THR A C 1
ATOM 627 O O . THR A 1 87 ? 10.331 -11.238 -1.329 1.00 98.31 87 THR A O 1
ATOM 630 N N . THR A 1 88 ? 11.562 -9.456 -1.888 1.00 98.25 88 THR A N 1
ATOM 631 C CA . THR A 1 88 ? 11.103 -9.375 -3.283 1.00 98.25 88 THR A CA 1
ATOM 632 C C . THR A 1 88 ? 12.274 -9.423 -4.262 1.00 98.25 88 THR A C 1
ATOM 634 O O . THR A 1 88 ? 13.439 -9.307 -3.877 1.00 98.25 88 THR A O 1
ATOM 637 N N . ALA A 1 89 ? 11.965 -9.537 -5.556 1.00 97.88 89 ALA A N 1
ATOM 638 C CA . ALA A 1 89 ? 12.954 -9.594 -6.634 1.00 97.88 89 ALA A CA 1
ATOM 639 C C . ALA A 1 89 ? 13.851 -8.343 -6.754 1.00 97.88 89 ALA A C 1
ATOM 641 O O . ALA A 1 89 ? 14.847 -8.371 -7.471 1.00 97.88 89 ALA A O 1
ATOM 642 N N . THR A 1 90 ? 13.530 -7.237 -6.070 1.00 96.88 90 THR A N 1
ATOM 643 C CA . THR A 1 90 ? 14.368 -6.027 -6.105 1.00 96.88 90 THR A CA 1
ATOM 644 C C . THR A 1 90 ? 15.581 -6.108 -5.173 1.00 96.88 90 THR A C 1
ATOM 646 O O . THR A 1 90 ? 16.560 -5.383 -5.382 1.00 96.88 90 THR A O 1
ATOM 649 N N . GLN A 1 91 ? 15.559 -7.001 -4.177 1.00 98.38 91 GLN A N 1
ATOM 650 C CA . GLN A 1 91 ? 16.658 -7.190 -3.223 1.00 98.38 91 GLN A CA 1
ATOM 651 C C . GLN A 1 91 ? 17.772 -8.090 -3.779 1.00 98.38 91 GLN A C 1
ATOM 653 O O . GLN A 1 91 ? 17.657 -8.655 -4.865 1.00 98.38 91 GLN A O 1
ATOM 658 N N . LYS A 1 92 ? 18.890 -8.181 -3.052 1.00 98.31 92 LYS A N 1
ATOM 659 C CA . LYS A 1 92 ? 20.093 -8.922 -3.460 1.00 98.31 92 LYS A CA 1
ATOM 660 C C . LYS A 1 92 ? 20.318 -10.148 -2.578 1.00 98.31 92 LYS A C 1
ATOM 662 O O . LYS A 1 92 ? 19.971 -10.146 -1.399 1.00 98.31 92 LYS A O 1
ATOM 667 N N . THR A 1 93 ? 20.886 -11.206 -3.153 1.00 98.31 93 THR A N 1
ATOM 668 C CA . THR A 1 93 ? 21.214 -12.441 -2.420 1.00 98.31 93 THR A CA 1
ATOM 669 C C . THR A 1 93 ? 22.331 -12.212 -1.403 1.00 98.31 93 THR A C 1
ATOM 671 O O . THR A 1 93 ? 22.229 -12.671 -0.270 1.00 98.31 93 THR A O 1
ATOM 674 N N . VAL A 1 94 ? 23.349 -11.447 -1.795 1.00 98.44 94 VAL A N 1
ATOM 675 C CA . VAL A 1 94 ? 24.471 -10.980 -0.971 1.00 98.44 94 VAL A CA 1
ATOM 676 C C . VAL A 1 94 ? 24.616 -9.465 -1.111 1.00 98.44 94 VAL A C 1
ATOM 678 O O . VAL A 1 94 ? 23.967 -8.859 -1.965 1.00 98.44 94 VAL A O 1
ATOM 681 N N . ASP A 1 95 ? 25.463 -8.855 -0.284 1.00 98.62 95 ASP A N 1
ATOM 682 C CA . ASP A 1 95 ? 25.733 -7.418 -0.339 1.00 98.62 95 ASP A CA 1
ATOM 683 C C . ASP A 1 95 ? 26.197 -6.978 -1.743 1.00 98.62 95 ASP A C 1
ATOM 685 O O . ASP A 1 95 ? 27.158 -7.515 -2.297 1.00 98.62 95 ASP A O 1
ATOM 689 N N . GLY A 1 96 ? 25.518 -5.984 -2.322 1.00 98.38 96 GLY A N 1
ATOM 690 C CA . GLY A 1 96 ? 25.822 -5.468 -3.653 1.00 98.38 96 GLY A CA 1
ATOM 691 C C . GLY A 1 96 ? 25.172 -4.113 -3.973 1.00 98.38 96 GLY A C 1
ATOM 692 O O . GLY A 1 96 ? 24.377 -3.584 -3.190 1.00 98.38 96 GLY A O 1
ATOM 693 N N . PRO A 1 97 ? 25.501 -3.511 -5.132 1.00 98.12 97 PRO A N 1
ATOM 694 C CA . PRO A 1 97 ? 24.992 -2.193 -5.508 1.00 98.12 97 PRO A CA 1
ATOM 695 C C . PRO A 1 97 ? 23.464 -2.161 -5.695 1.00 98.12 97 PRO A C 1
ATOM 697 O O . PRO A 1 97 ? 22.874 -3.058 -6.300 1.00 98.12 97 PRO A O 1
ATOM 700 N N . SER A 1 98 ? 22.818 -1.087 -5.222 1.00 98.00 98 SER A N 1
ATOM 701 C CA . SER A 1 98 ? 21.355 -0.880 -5.311 1.00 98.00 98 SER A CA 1
ATOM 702 C C . SER A 1 98 ? 20.971 0.575 -5.650 1.00 98.00 98 SER A C 1
ATOM 704 O O . SER A 1 98 ? 19.932 1.105 -5.247 1.00 98.00 98 SER A O 1
ATOM 706 N N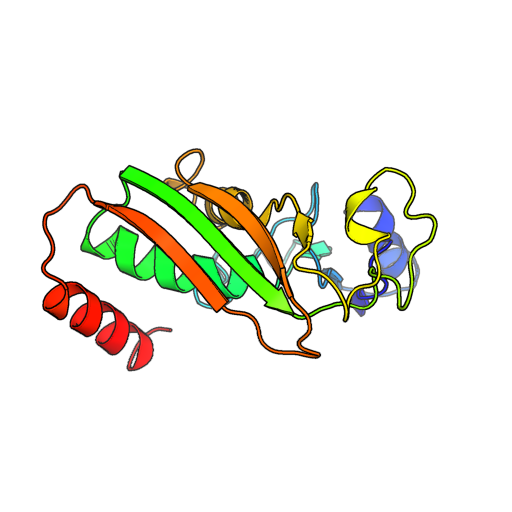 . GLY A 1 99 ? 21.841 1.275 -6.385 1.00 95.88 99 GLY A N 1
ATOM 707 C CA . GLY A 1 99 ? 21.614 2.666 -6.789 1.00 95.88 99 GLY A CA 1
ATOM 708 C C . GLY A 1 99 ? 21.380 3.588 -5.588 1.00 95.88 99 GLY A C 1
ATOM 709 O O . GLY A 1 99 ? 22.240 3.711 -4.721 1.00 95.88 99 GLY A O 1
ATOM 710 N N . LYS A 1 100 ? 20.209 4.236 -5.528 1.00 94.56 100 LYS A N 1
ATOM 711 C CA . LYS A 1 100 ? 19.829 5.144 -4.427 1.00 94.56 100 LYS A CA 1
ATOM 712 C C . LYS A 1 100 ? 19.259 4.422 -3.195 1.00 94.56 100 LYS A C 1
ATOM 714 O O . LYS A 1 100 ? 19.182 5.022 -2.128 1.00 94.56 100 LYS A O 1
ATOM 719 N N . LEU A 1 101 ? 18.860 3.153 -3.318 1.00 96.44 101 LEU A N 1
ATOM 720 C CA . LEU A 1 101 ? 18.248 2.370 -2.239 1.00 96.44 101 LEU A CA 1
ATOM 721 C C . LEU A 1 101 ? 19.306 1.513 -1.540 1.00 96.44 101 LEU A C 1
ATOM 723 O O . LEU A 1 101 ? 19.311 0.290 -1.651 1.00 96.44 101 LEU A O 1
ATOM 727 N N . TRP A 1 102 ? 20.227 2.166 -0.829 1.00 98.31 102 TRP A N 1
ATOM 728 C CA . TRP A 1 102 ? 21.430 1.523 -0.280 1.00 98.31 102 TRP A CA 1
ATOM 729 C C . TRP A 1 102 ? 21.128 0.326 0.625 1.00 98.31 102 TRP A C 1
ATOM 731 O O . TRP A 1 102 ? 21.803 -0.696 0.538 1.00 98.31 102 TRP A O 1
ATOM 741 N N . ARG A 1 103 ? 20.088 0.427 1.461 1.00 98.56 103 ARG A N 1
ATOM 742 C CA . ARG A 1 103 ? 19.699 -0.649 2.386 1.00 98.56 103 ARG A CA 1
ATOM 743 C C . ARG A 1 103 ? 19.207 -1.901 1.652 1.00 98.56 103 ARG A C 1
ATOM 745 O O . ARG A 1 103 ? 19.550 -3.001 2.065 1.00 98.56 103 ARG A O 1
ATOM 752 N N . ASP A 1 104 ? 18.506 -1.741 0.529 1.00 97.75 104 ASP A N 1
ATOM 753 C CA . ASP A 1 104 ? 17.996 -2.854 -0.290 1.00 97.75 104 ASP A CA 1
ATOM 754 C C . ASP A 1 104 ? 19.113 -3.630 -1.017 1.00 97.75 104 ASP A C 1
ATOM 756 O O . ASP A 1 104 ? 18.872 -4.716 -1.546 1.00 97.75 104 ASP A O 1
ATOM 760 N N . GLY A 1 105 ? 20.331 -3.077 -1.055 1.00 98.38 105 GLY A N 1
ATOM 761 C CA . GLY A 1 105 ? 21.517 -3.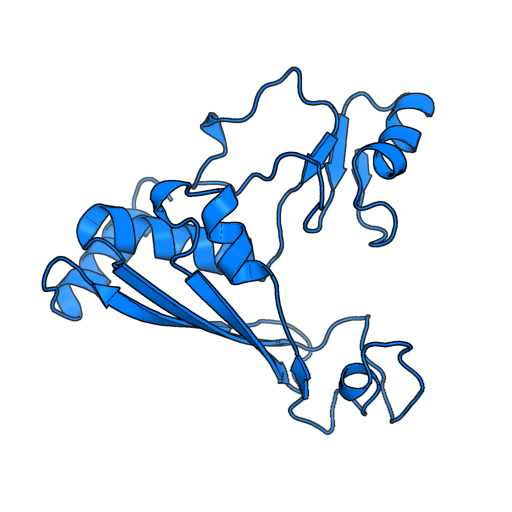745 -1.588 1.00 98.38 105 GLY A CA 1
ATOM 762 C C . GLY A 1 105 ? 22.158 -4.739 -0.625 1.00 98.38 105 GLY A C 1
ATOM 763 O O . GLY A 1 105 ? 23.025 -5.498 -1.043 1.00 98.38 105 GLY A O 1
ATOM 764 N N . ARG A 1 106 ? 21.755 -4.749 0.652 1.00 98.69 106 ARG A N 1
ATOM 765 C CA . ARG A 1 106 ? 22.259 -5.710 1.638 1.00 98.69 106 ARG A CA 1
ATOM 766 C C . ARG A 1 106 ? 21.646 -7.094 1.417 1.00 98.69 106 ARG A C 1
ATOM 768 O O . ARG A 1 106 ? 20.506 -7.193 0.961 1.00 98.69 106 ARG A O 1
ATOM 775 N N . GLY A 1 107 ? 22.376 -8.149 1.777 1.00 98.56 107 GLY A N 1
ATOM 776 C CA . GLY A 1 107 ? 21.938 -9.541 1.630 1.00 98.56 107 GLY A CA 1
ATOM 777 C C . GLY A 1 107 ? 20.568 -9.792 2.271 1.00 98.56 107 GLY A C 1
ATOM 778 O O . GLY A 1 107 ? 20.416 -9.724 3.494 1.00 98.56 107 GLY A O 1
ATOM 779 N N . ALA A 1 108 ? 19.559 -10.075 1.444 1.00 98.44 108 ALA A N 1
ATOM 780 C CA . ALA A 1 108 ? 18.150 -10.091 1.839 1.00 98.44 108 ALA A CA 1
ATOM 781 C C . ALA A 1 108 ? 17.815 -11.166 2.878 1.00 98.44 108 ALA A C 1
ATOM 783 O O . ALA A 1 108 ? 17.019 -10.932 3.780 1.00 98.44 108 ALA A O 1
ATOM 784 N N . GLN A 1 109 ? 18.447 -12.335 2.762 1.00 98.06 109 GLN A N 1
ATOM 785 C CA . GLN A 1 109 ? 18.200 -13.480 3.644 1.00 98.06 109 GLN A CA 1
ATOM 786 C C . GLN A 1 109 ? 19.027 -13.432 4.940 1.00 98.06 109 GLN A C 1
ATOM 788 O O . GLN A 1 109 ? 18.994 -14.368 5.730 1.00 98.06 109 GLN A O 1
ATOM 793 N N . GLN A 1 110 ? 19.782 -12.352 5.159 1.00 98.19 110 GLN A N 1
ATOM 794 C CA . GLN A 1 110 ? 20.713 -12.204 6.283 1.00 98.19 110 GLN A CA 1
ATOM 795 C C . GLN A 1 110 ? 20.375 -11.007 7.181 1.00 98.19 110 GLN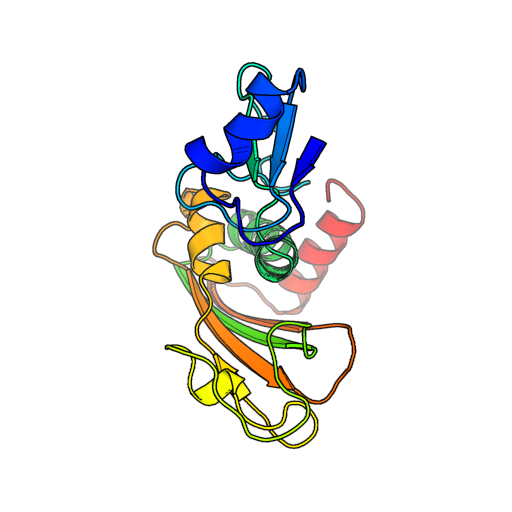 A C 1
ATOM 797 O O . GLN A 1 110 ? 21.027 -10.808 8.202 1.00 98.19 110 GLN A O 1
ATOM 802 N N . ASN A 1 111 ? 19.394 -10.182 6.801 1.00 98.69 111 ASN A N 1
ATOM 803 C CA . ASN A 1 111 ? 19.149 -8.888 7.430 1.00 98.69 111 ASN A CA 1
ATOM 804 C C . ASN A 1 111 ? 17.656 -8.624 7.645 1.00 98.69 111 ASN A C 1
ATOM 806 O O . ASN A 1 111 ? 16.808 -9.057 6.869 1.00 98.69 111 ASN A O 1
ATOM 810 N N . ILE A 1 112 ? 17.361 -7.805 8.655 1.00 98.81 112 ILE A N 1
ATOM 811 C CA . ILE A 1 112 ? 16.120 -7.033 8.728 1.00 98.81 112 ILE A CA 1
ATOM 812 C C . ILE A 1 112 ? 16.420 -5.678 8.084 1.00 98.81 112 ILE A C 1
ATOM 814 O O . ILE A 1 112 ? 17.257 -4.925 8.582 1.00 98.81 112 ILE A O 1
ATOM 818 N N . ILE A 1 113 ? 15.776 -5.374 6.958 1.00 98.75 113 ILE A N 1
ATOM 819 C CA . ILE A 1 113 ? 16.115 -4.217 6.119 1.00 98.75 113 ILE A CA 1
ATOM 820 C C . ILE A 1 113 ? 14.992 -3.176 6.205 1.00 98.75 113 ILE A C 1
ATOM 822 O O . ILE A 1 113 ? 13.929 -3.382 5.618 1.00 98.75 113 ILE A O 1
ATOM 826 N N . PRO A 1 114 ? 15.189 -2.037 6.893 1.00 98.69 114 PRO A N 1
ATOM 827 C CA . PRO A 1 114 ? 14.189 -0.980 6.905 1.00 98.69 114 PRO A CA 1
ATOM 828 C C . PRO A 1 114 ? 14.162 -0.241 5.561 1.00 98.69 114 PRO A C 1
ATOM 830 O O . PRO A 1 114 ? 15.210 0.184 5.066 1.00 98.69 114 PRO A O 1
ATOM 833 N N . ALA A 1 115 ? 12.966 -0.005 5.031 1.00 98.31 115 ALA A N 1
ATOM 834 C CA . ALA A 1 115 ? 12.703 0.713 3.790 1.00 98.31 115 ALA A CA 1
ATOM 835 C C . ALA A 1 115 ? 11.569 1.736 3.973 1.00 98.31 115 ALA A C 1
ATOM 837 O O . ALA A 1 115 ? 10.659 1.556 4.786 1.00 98.31 115 ALA A O 1
ATOM 838 N N . SER A 1 116 ? 11.610 2.823 3.203 1.00 97.44 116 SER A N 1
ATOM 839 C CA . SER A 1 116 ? 10.460 3.720 3.081 1.00 97.44 116 SER A CA 1
ATOM 840 C C . SER A 1 116 ? 9.380 3.075 2.208 1.00 97.44 116 SER A C 1
ATOM 842 O O . SER A 1 116 ? 9.666 2.243 1.346 1.00 97.44 116 SER A O 1
ATOM 844 N N . THR A 1 117 ? 8.121 3.460 2.415 1.00 96.12 117 THR A N 1
ATOM 845 C CA . THR A 1 117 ? 7.008 3.023 1.567 1.00 96.12 117 THR A CA 1
ATOM 846 C C . THR A 1 117 ? 5.987 4.140 1.395 1.00 96.12 117 THR A C 1
ATOM 848 O O . THR A 1 117 ? 5.718 4.913 2.312 1.00 96.12 117 THR A O 1
ATOM 851 N N . GLY A 1 118 ? 5.404 4.224 0.199 1.00 94.38 118 GLY A N 1
ATOM 852 C CA . GLY A 1 118 ? 4.283 5.116 -0.094 1.00 94.38 118 GLY A CA 1
ATOM 853 C C . GLY A 1 118 ? 2.917 4.503 0.220 1.00 94.38 118 GLY A C 1
ATOM 854 O O . GLY A 1 118 ? 1.910 5.184 0.055 1.00 94.38 118 GLY A O 1
ATOM 855 N N . ALA A 1 119 ? 2.858 3.238 0.652 1.00 94.75 119 ALA A N 1
ATOM 856 C CA . ALA A 1 119 ? 1.613 2.472 0.704 1.00 94.75 119 ALA A CA 1
ATOM 857 C C . ALA A 1 119 ? 0.548 3.081 1.628 1.00 94.75 119 ALA A C 1
ATOM 859 O O . ALA A 1 119 ? -0.609 3.176 1.226 1.00 94.75 119 ALA A O 1
ATOM 860 N N . ALA A 1 120 ? 0.940 3.542 2.821 1.00 93.31 120 ALA A N 1
ATOM 861 C CA . ALA A 1 120 ? 0.029 4.200 3.760 1.00 93.31 120 ALA A CA 1
ATOM 862 C C . ALA A 1 120 ? -0.447 5.567 3.253 1.00 93.31 120 ALA A C 1
ATOM 864 O O . ALA A 1 120 ? -1.631 5.871 3.336 1.00 93.31 120 ALA A O 1
ATOM 865 N N . LYS A 1 121 ? 0.440 6.351 2.626 1.00 94.56 121 LYS A N 1
ATOM 866 C CA . LYS A 1 121 ? 0.052 7.619 1.988 1.00 94.56 121 LYS A CA 1
ATOM 867 C C . LYS A 1 121 ? -0.916 7.395 0.822 1.00 94.56 121 LYS A C 1
ATOM 869 O O . LYS A 1 121 ? -1.824 8.190 0.617 1.00 94.56 121 LYS A O 1
ATOM 874 N N . ALA A 1 122 ? -0.748 6.300 0.078 1.00 96.25 122 ALA A N 1
ATOM 875 C CA . ALA A 1 122 ? -1.632 5.931 -1.024 1.00 96.25 122 ALA A CA 1
ATOM 876 C C . ALA A 1 122 ? -3.055 5.574 -0.560 1.00 96.25 122 ALA A C 1
ATOM 878 O O . ALA A 1 122 ? -3.986 5.750 -1.340 1.00 96.25 122 ALA A O 1
ATOM 879 N N . VAL A 1 123 ? -3.253 5.173 0.704 1.00 97.56 123 VAL A N 1
ATOM 880 C CA . VAL A 1 123 ? -4.604 5.011 1.274 1.00 97.56 123 VAL A CA 1
ATOM 881 C C . VAL A 1 123 ? -5.382 6.321 1.203 1.00 97.56 123 VAL A C 1
ATOM 883 O O . VAL A 1 123 ? -6.551 6.301 0.851 1.00 97.56 123 VAL A O 1
ATOM 886 N N . GLY A 1 124 ? -4.730 7.466 1.414 1.00 96.56 124 GLY A N 1
ATOM 887 C CA . GLY A 1 124 ? -5.354 8.781 1.258 1.00 96.56 124 GLY A CA 1
ATOM 888 C C . GLY A 1 124 ? -5.821 9.104 -0.166 1.00 96.56 124 GLY A C 1
ATOM 889 O O . GLY A 1 124 ? -6.687 9.956 -0.337 1.00 96.56 124 GLY A O 1
ATOM 890 N N . LYS A 1 125 ? -5.282 8.425 -1.191 1.00 95.81 125 LYS A N 1
ATOM 891 C CA . LYS A 1 125 ? -5.746 8.566 -2.582 1.00 95.81 125 LYS A CA 1
ATOM 892 C C . LYS A 1 125 ? -7.020 7.763 -2.849 1.00 95.81 125 LYS A C 1
ATOM 894 O O . LYS A 1 125 ? -7.855 8.211 -3.623 1.00 95.81 125 LYS A O 1
ATOM 899 N N . VAL A 1 126 ? -7.150 6.587 -2.232 1.00 97.31 126 VAL A N 1
ATOM 900 C CA . VAL A 1 126 ? -8.305 5.688 -2.423 1.00 97.31 126 VAL A CA 1
ATOM 901 C C . VAL A 1 126 ? -9.409 5.907 -1.386 1.00 97.31 126 VAL A C 1
ATOM 903 O O . VAL A 1 126 ? -10.562 5.598 -1.647 1.00 97.31 126 VAL A O 1
ATOM 906 N N . ILE A 1 127 ? -9.082 6.497 -0.235 1.00 98.06 127 ILE A N 1
ATOM 907 C CA . ILE A 1 127 ? -10.012 6.940 0.808 1.00 98.06 127 ILE A CA 1
ATOM 908 C C . ILE A 1 127 ? -9.683 8.412 1.111 1.00 98.06 127 ILE A C 1
ATOM 910 O O . ILE A 1 127 ? -8.873 8.690 2.001 1.00 98.06 127 ILE A O 1
ATOM 914 N N . PRO A 1 128 ? -10.278 9.380 0.386 1.00 97.62 128 PRO A N 1
ATOM 915 C CA . PRO A 1 128 ? -9.918 10.798 0.498 1.00 97.62 128 PRO A CA 1
ATOM 916 C C . PRO A 1 128 ? -10.011 11.380 1.918 1.00 97.62 128 PRO A C 1
ATOM 918 O O . PRO A 1 128 ? -9.199 12.225 2.289 1.00 97.62 128 PRO A O 1
ATOM 921 N N . ALA A 1 129 ? -10.932 10.884 2.753 1.00 98.19 129 ALA A N 1
ATOM 922 C CA . ALA A 1 129 ? -11.075 11.289 4.159 1.00 98.19 129 ALA A CA 1
ATOM 923 C C . ALA A 1 129 ? -9.857 10.939 5.049 1.00 98.19 129 ALA A C 1
ATOM 925 O O . ALA A 1 129 ? -9.707 11.479 6.151 1.00 98.19 129 ALA A O 1
ATOM 926 N N . LEU A 1 130 ? -8.979 10.050 4.568 1.00 98.50 130 LEU A N 1
ATOM 927 C CA . LEU A 1 130 ? -7.725 9.646 5.210 1.00 98.50 130 LEU A CA 1
ATOM 928 C C . LEU A 1 130 ? -6.490 10.329 4.607 1.00 98.50 130 LEU A C 1
ATOM 930 O O . LEU A 1 130 ? -5.361 10.036 5.014 1.00 98.50 130 LEU A O 1
ATOM 934 N N . ASN A 1 131 ? -6.669 11.244 3.649 1.00 98.19 131 ASN A N 1
ATOM 935 C CA . ASN A 1 131 ? -5.556 11.964 3.046 1.00 98.19 131 ASN A CA 1
ATOM 936 C C . ASN A 1 131 ? -4.797 12.794 4.093 1.00 98.19 131 ASN A C 1
ATOM 938 O O . AS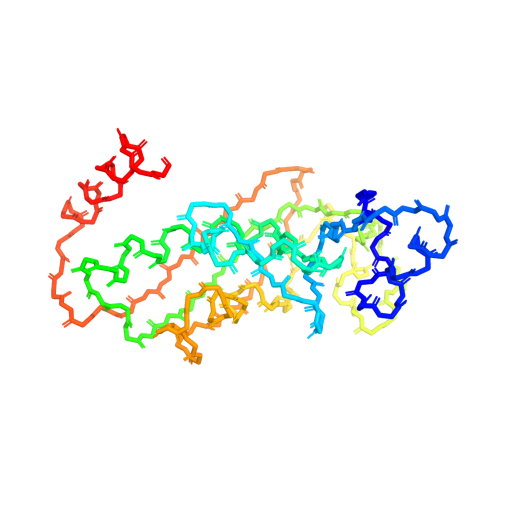N A 1 131 ? -5.389 13.539 4.868 1.00 98.19 131 ASN A O 1
ATOM 942 N N . GLY A 1 132 ? -3.474 12.628 4.140 1.00 97.88 132 GLY A N 1
ATOM 943 C CA . GLY A 1 132 ? -2.607 13.271 5.133 1.00 97.88 132 GLY A CA 1
ATOM 944 C C . GLY A 1 132 ? -2.640 12.663 6.543 1.00 97.88 132 GLY A C 1
ATOM 945 O O . GLY A 1 132 ? -1.799 13.033 7.356 1.00 97.88 132 GLY A O 1
ATOM 946 N N . LYS A 1 133 ? -3.539 11.711 6.835 1.00 98.56 133 LYS A N 1
ATOM 947 C CA . LYS A 1 133 ? -3.680 11.105 8.175 1.00 98.56 133 LYS A CA 1
ATOM 948 C C . LYS A 1 133 ? -2.829 9.855 8.388 1.00 98.56 133 LYS A C 1
ATOM 950 O O . LYS A 1 133 ? -2.559 9.488 9.528 1.00 98.56 133 LYS A O 1
ATOM 955 N N . LEU A 1 134 ? -2.433 9.184 7.304 1.00 98.50 134 LEU A N 1
ATOM 956 C CA . LEU A 1 134 ? -1.705 7.917 7.345 1.00 98.50 134 LEU A CA 1
ATOM 957 C C . LEU A 1 134 ? -0.344 8.022 6.656 1.00 98.50 134 LEU A C 1
ATOM 959 O O . LEU A 1 134 ? -0.221 8.468 5.512 1.00 98.50 134 LEU A O 1
ATOM 963 N N . THR A 1 135 ? 0.689 7.537 7.335 1.00 98.38 135 THR A N 1
ATOM 964 C CA . THR A 1 135 ? 2.014 7.292 6.753 1.00 98.38 135 THR A CA 1
ATOM 965 C C . THR A 1 135 ? 2.613 6.024 7.359 1.00 98.38 135 THR A C 1
ATOM 967 O O . THR A 1 135 ? 2.005 5.389 8.217 1.00 98.38 135 THR A O 1
ATOM 970 N N . GLY A 1 136 ? 3.772 5.586 6.878 1.00 97.88 136 GLY A N 1
ATOM 971 C CA . GLY A 1 136 ? 4.354 4.347 7.364 1.00 97.88 136 GLY A CA 1
ATOM 972 C C . GLY A 1 136 ? 5.715 4.009 6.787 1.00 97.88 136 GLY A C 1
ATOM 973 O O . GLY A 1 136 ? 6.287 4.758 5.991 1.00 97.88 136 GLY A O 1
ATOM 974 N N . MET A 1 137 ? 6.216 2.854 7.203 1.00 98.62 137 MET A N 1
ATOM 975 C CA . MET A 1 137 ? 7.501 2.299 6.798 1.00 98.62 137 MET A CA 1
ATOM 976 C C . MET A 1 137 ? 7.389 0.782 6.571 1.00 98.62 137 MET A C 1
ATOM 978 O O . MET A 1 137 ? 6.335 0.183 6.794 1.00 98.62 137 MET A O 1
ATOM 982 N N . ALA A 1 138 ? 8.461 0.161 6.081 1.00 98.75 138 ALA A N 1
ATOM 983 C CA . ALA A 1 138 ? 8.544 -1.283 5.907 1.00 98.75 138 ALA A CA 1
ATOM 984 C C . ALA A 1 138 ? 9.823 -1.855 6.530 1.00 98.75 138 ALA A C 1
ATOM 986 O O . ALA A 1 138 ? 10.888 -1.247 6.425 1.00 98.75 138 ALA A O 1
ATOM 987 N N . PHE A 1 139 ? 9.741 -3.061 7.081 1.00 98.81 139 PHE A N 1
ATOM 988 C CA . PHE A 1 139 ? 10.895 -3.910 7.362 1.00 98.81 139 PHE A CA 1
ATOM 989 C C . PHE A 1 139 ? 10.848 -5.116 6.438 1.00 98.81 139 PHE A C 1
ATOM 991 O O . PHE A 1 139 ? 9.922 -5.917 6.517 1.00 98.81 139 PHE A O 1
ATOM 998 N N . ARG A 1 140 ? 11.845 -5.263 5.566 1.00 98.62 140 ARG A N 1
ATOM 999 C CA . ARG A 1 140 ? 11.987 -6.466 4.748 1.00 98.62 140 ARG A CA 1
ATOM 1000 C C . ARG A 1 140 ? 12.709 -7.535 5.549 1.00 98.62 140 ARG A C 1
ATOM 1002 O O . ARG A 1 140 ? 13.762 -7.244 6.117 1.00 98.62 140 ARG A O 1
ATOM 1009 N N . VAL A 1 141 ? 12.143 -8.735 5.599 1.00 98.75 141 VAL A N 1
ATOM 1010 C CA . VAL A 1 141 ? 12.648 -9.832 6.435 1.00 98.75 141 VAL A CA 1
ATOM 1011 C C . VAL A 1 141 ? 12.955 -11.100 5.617 1.00 98.75 141 VAL A C 1
ATOM 1013 O O . VAL A 1 141 ? 12.445 -11.230 4.496 1.00 98.75 141 VAL A O 1
ATOM 1016 N N . PRO A 1 142 ? 13.773 -12.036 6.152 1.00 98.56 142 PRO A N 1
ATOM 1017 C CA . PRO A 1 142 ? 14.184 -13.287 5.492 1.00 98.56 142 PRO A CA 1
ATOM 1018 C C . PRO A 1 142 ? 13.068 -14.336 5.329 1.00 98.56 142 PRO A C 1
ATOM 1020 O O . PRO A 1 142 ? 13.186 -15.478 5.764 1.00 98.56 142 PRO A O 1
ATOM 1023 N N . VAL A 1 143 ? 11.955 -13.951 4.708 1.00 98.50 143 VAL A N 1
ATOM 1024 C CA . VAL A 1 143 ? 10.885 -14.859 4.281 1.00 98.50 143 VAL A CA 1
ATOM 1025 C C . VAL A 1 143 ? 10.618 -14.649 2.794 1.00 98.50 143 VAL A C 1
ATOM 1027 O O . VAL A 1 143 ? 10.715 -13.528 2.284 1.00 98.50 143 VAL A O 1
ATOM 1030 N N . ALA A 1 144 ? 10.340 -15.739 2.080 1.00 97.94 144 ALA A N 1
ATOM 1031 C CA . ALA A 1 144 ? 10.239 -15.731 0.620 1.00 97.94 144 ALA A CA 1
ATOM 1032 C C . ALA A 1 144 ? 8.915 -15.146 0.101 1.00 97.94 144 ALA A C 1
ATOM 1034 O O . ALA A 1 144 ? 8.860 -14.648 -1.019 1.00 97.94 144 ALA A O 1
ATOM 1035 N N . ASN A 1 145 ? 7.848 -15.223 0.896 1.00 98.25 145 ASN A N 1
ATOM 1036 C CA . ASN A 1 145 ? 6.532 -14.684 0.575 1.00 98.25 145 ASN A CA 1
ATOM 1037 C C . ASN A 1 145 ? 5.723 -14.488 1.869 1.00 98.25 145 ASN A C 1
ATOM 1039 O O . ASN A 1 145 ? 6.131 -14.976 2.922 1.00 98.25 145 ASN A O 1
ATOM 1043 N N . VAL A 1 146 ? 4.563 -13.838 1.751 1.00 98.56 146 VAL A N 1
ATOM 1044 C CA . VAL A 1 146 ? 3.668 -13.413 2.838 1.00 98.56 146 VAL A CA 1
ATOM 1045 C C . VAL A 1 146 ? 4.244 -12.254 3.650 1.00 98.56 146 VAL A C 1
ATOM 1047 O O . VAL A 1 146 ? 5.392 -12.249 4.080 1.00 98.56 146 VAL A O 1
ATOM 1050 N N . SER A 1 147 ? 3.399 -11.254 3.861 1.00 98.75 147 SER A N 1
ATOM 1051 C CA . SER A 1 147 ? 3.714 -10.036 4.599 1.00 98.75 147 SER A CA 1
ATOM 1052 C C . SER A 1 147 ? 2.582 -9.742 5.574 1.00 98.75 147 SER A C 1
ATOM 1054 O O . SER A 1 147 ? 1.470 -10.247 5.414 1.00 98.75 147 SER A O 1
ATOM 1056 N N . VAL A 1 148 ? 2.845 -8.884 6.553 1.00 98.81 148 VAL A N 1
ATOM 1057 C CA . VAL A 1 148 ? 1.841 -8.427 7.518 1.00 98.81 148 VAL A CA 1
ATOM 1058 C C . VAL A 1 148 ? 1.881 -6.909 7.646 1.00 98.81 148 VAL A C 1
ATOM 1060 O O . VAL A 1 148 ? 2.925 -6.274 7.463 1.00 98.81 148 VAL A O 1
ATOM 1063 N N . VAL A 1 149 ? 0.716 -6.325 7.912 1.00 98.69 149 VAL A N 1
ATOM 1064 C CA . VAL A 1 149 ? 0.543 -4.917 8.265 1.00 98.69 149 VAL A CA 1
ATOM 1065 C C . VAL A 1 149 ? 0.319 -4.828 9.769 1.00 98.69 149 VAL A C 1
ATOM 1067 O O . VAL A 1 149 ? -0.561 -5.492 10.308 1.00 98.69 149 VAL A O 1
ATOM 1070 N N . ASP A 1 150 ? 1.102 -3.980 10.417 1.00 98.75 150 ASP A N 1
ATOM 1071 C CA . ASP A 1 150 ? 0.886 -3.484 11.768 1.00 98.75 150 ASP A CA 1
ATOM 1072 C C . ASP A 1 150 ? 0.428 -2.026 11.659 1.00 98.75 150 ASP A C 1
ATOM 1074 O O . ASP A 1 150 ? 1.151 -1.167 11.144 1.00 98.75 150 ASP A O 1
ATOM 1078 N N . LEU A 1 151 ? -0.811 -1.764 12.068 1.00 98.75 151 LEU A N 1
ATOM 1079 C CA . LEU A 1 151 ? -1.445 -0.456 11.984 1.00 98.75 151 LEU A CA 1
ATOM 1080 C C . LEU A 1 151 ? -1.726 0.065 13.391 1.00 98.75 151 LEU A C 1
ATOM 1082 O O . LEU A 1 151 ? -2.633 -0.411 14.070 1.00 98.75 151 LEU A O 1
ATOM 1086 N N . THR A 1 152 ? -1.007 1.113 13.782 1.00 98.81 152 THR A N 1
ATOM 1087 C CA . THR A 1 152 ? -1.292 1.876 15.000 1.00 98.81 152 THR A CA 1
ATOM 1088 C C . THR A 1 152 ? -2.064 3.136 14.628 1.00 98.81 152 THR A C 1
ATOM 1090 O O . THR A 1 152 ? -1.583 3.953 13.842 1.00 98.81 152 THR A O 1
ATOM 1093 N N . VAL A 1 153 ? -3.263 3.314 15.184 1.00 98.56 153 VAL A N 1
ATOM 1094 C CA . VAL A 1 153 ? -4.144 4.456 14.891 1.00 98.56 153 VAL A CA 1
ATOM 1095 C C . VAL A 1 153 ? -4.696 5.074 16.164 1.00 98.56 153 VAL A C 1
ATOM 1097 O O . VAL A 1 153 ? -4.977 4.375 17.138 1.00 98.56 153 VAL A O 1
ATOM 1100 N N . ARG A 1 154 ? -4.915 6.389 16.127 1.00 98.75 154 ARG A N 1
ATOM 1101 C CA . ARG A 1 154 ? -5.743 7.092 17.108 1.00 98.75 154 ARG A CA 1
ATOM 1102 C C . ARG A 1 154 ? -7.155 7.250 16.552 1.00 98.75 154 ARG A C 1
ATOM 1104 O O . ARG A 1 154 ? -7.334 7.760 15.444 1.00 98.75 154 ARG A O 1
ATOM 1111 N N . LEU A 1 155 ? -8.139 6.805 17.327 1.00 98.75 155 LEU A N 1
ATOM 1112 C CA . LEU A 1 155 ? -9.554 6.836 16.960 1.00 98.75 155 LEU A CA 1
ATOM 1113 C C . LEU A 1 155 ? -10.238 8.093 17.512 1.00 98.75 155 LEU A C 1
ATOM 1115 O O . LEU A 1 155 ? -9.902 8.551 18.606 1.00 98.75 155 LEU A O 1
ATOM 1119 N N . GLY A 1 156 ? -11.188 8.640 16.756 1.00 98.25 156 GLY A N 1
ATOM 1120 C CA . GLY A 1 156 ? -12.033 9.765 17.160 1.00 98.25 156 GLY A CA 1
ATOM 1121 C C . GLY A 1 156 ? -13.217 9.337 18.011 1.00 98.25 156 GLY A C 1
ATOM 1122 O O . GLY A 1 156 ? -13.625 10.068 18.912 1.00 98.25 156 GLY A O 1
ATOM 1123 N N . LYS A 1 157 ? -13.712 8.115 17.797 1.00 97.75 157 LYS A N 1
ATOM 1124 C CA . LYS A 1 157 ? -14.715 7.481 18.653 1.00 97.75 157 LYS A CA 1
ATOM 1125 C C . LYS A 1 157 ? -14.057 6.380 19.488 1.00 97.75 157 LYS A C 1
ATOM 1127 O O . LYS A 1 157 ? -13.274 5.597 18.946 1.00 97.75 157 LYS A O 1
ATOM 1132 N N . PRO A 1 158 ? -14.363 6.286 20.794 1.00 97.19 158 PRO A N 1
ATOM 1133 C CA . PRO A 1 158 ? -13.825 5.224 21.631 1.00 97.19 158 PRO A CA 1
ATOM 1134 C C . PRO A 1 158 ? -14.322 3.861 21.139 1.00 97.19 158 PRO A C 1
ATOM 1136 O O . PRO A 1 158 ? -15.496 3.696 20.813 1.00 97.19 158 PRO A O 1
ATOM 1139 N N . ALA A 1 159 ? -13.428 2.877 21.119 1.00 98.06 159 ALA A N 1
ATOM 1140 C CA . ALA A 1 159 ? -13.743 1.510 20.732 1.00 98.06 159 ALA A CA 1
ATOM 1141 C C . ALA A 1 159 ? -12.998 0.533 21.640 1.00 98.06 159 ALA A C 1
ATOM 1143 O O . ALA A 1 159 ? -11.795 0.679 21.863 1.00 98.06 159 ALA A O 1
ATOM 1144 N N . SER A 1 160 ? -13.703 -0.476 22.153 1.00 98.50 160 SER A N 1
ATOM 1145 C CA . SER A 1 160 ? -13.044 -1.631 22.758 1.00 98.50 160 SER A CA 1
ATOM 1146 C C . SER A 1 160 ? -12.460 -2.525 21.664 1.00 98.50 160 SER A C 1
ATOM 1148 O O . SER A 1 160 ? -12.895 -2.502 20.510 1.00 98.50 160 SER A O 1
ATOM 1150 N N . TYR A 1 161 ? -11.494 -3.363 22.030 1.00 98.62 161 TYR A N 1
ATOM 1151 C CA . TYR A 1 161 ? -10.909 -4.309 21.084 1.00 98.62 161 TYR A CA 1
ATOM 1152 C C . TYR A 1 161 ? -11.944 -5.305 20.533 1.00 98.62 161 TYR A C 1
ATOM 1154 O O . TYR A 1 161 ? -11.911 -5.648 19.353 1.00 98.62 161 TYR A O 1
ATOM 1162 N N . ASP A 1 162 ? -12.916 -5.718 21.352 1.00 98.69 162 ASP A N 1
ATOM 1163 C CA . ASP A 1 162 ? -13.997 -6.597 20.899 1.00 98.69 162 ASP A CA 1
ATOM 1164 C C . ASP A 1 162 ? -14.940 -5.908 19.909 1.00 98.69 162 ASP A C 1
ATOM 1166 O O . ASP A 1 162 ? -15.334 -6.534 18.925 1.00 98.69 162 ASP A O 1
ATOM 1170 N N . ALA A 1 163 ? -15.225 -4.613 20.088 1.00 98.50 163 ALA A N 1
ATOM 1171 C CA . ALA A 1 163 ? -15.989 -3.844 19.106 1.00 98.50 163 ALA A CA 1
ATOM 1172 C C . ALA A 1 163 ? -15.245 -3.754 17.763 1.00 98.50 163 ALA A C 1
ATOM 1174 O O . ALA A 1 163 ? -15.855 -3.912 16.705 1.00 98.50 163 ALA A O 1
ATOM 1175 N N . ILE A 1 164 ? -13.920 -3.565 17.794 1.00 98.62 164 ILE A N 1
ATOM 1176 C CA . ILE A 1 164 ? -13.080 -3.577 16.587 1.00 98.62 164 ILE A CA 1
ATOM 1177 C C . ILE A 1 164 ? -13.155 -4.944 15.896 1.00 98.62 164 ILE A C 1
ATOM 1179 O O . ILE A 1 164 ? -13.464 -5.008 14.706 1.00 98.62 164 ILE A O 1
ATOM 1183 N N . LYS A 1 165 ? -12.932 -6.041 16.635 1.00 98.69 165 LYS A N 1
ATOM 1184 C CA . LYS A 1 165 ? -13.026 -7.415 16.109 1.00 98.69 165 LYS A CA 1
ATOM 1185 C C . LYS A 1 165 ? -14.377 -7.685 15.458 1.00 98.69 165 LYS A C 1
ATOM 1187 O O . LYS A 1 165 ? -14.422 -8.244 14.366 1.00 98.69 165 LYS A O 1
ATOM 1192 N N . GLN A 1 166 ? -15.460 -7.280 16.120 1.00 98.69 166 GLN A N 1
ATOM 1193 C CA . GLN A 1 166 ? -16.812 -7.458 15.611 1.00 98.69 166 GLN A CA 1
ATOM 1194 C C . GLN A 1 166 ? -17.002 -6.721 14.282 1.00 98.69 166 GLN A C 1
ATOM 1196 O O . GLN A 1 166 ? -17.445 -7.340 13.322 1.00 98.69 166 GLN A O 1
ATOM 1201 N N . LYS A 1 167 ? -16.610 -5.443 14.185 1.00 98.50 167 LYS A N 1
ATOM 1202 C CA . LYS A 1 167 ? -16.764 -4.668 12.941 1.00 98.50 167 LYS A CA 1
ATOM 1203 C C . LYS A 1 167 ? -15.910 -5.179 11.790 1.00 98.50 167 LYS A C 1
ATOM 1205 O O . LYS A 1 167 ? -16.376 -5.197 10.655 1.00 98.50 167 LYS A O 1
ATOM 1210 N N . VAL A 1 168 ? -14.695 -5.643 12.072 1.00 98.62 168 VAL A N 1
ATOM 1211 C CA . VAL A 1 168 ? -13.854 -6.291 11.056 1.00 98.62 168 VAL A CA 1
ATOM 1212 C C . VAL A 1 168 ? -14.485 -7.600 10.578 1.00 98.62 168 VAL A C 1
ATOM 1214 O O . VAL A 1 168 ? -14.530 -7.842 9.374 1.00 98.62 168 VAL A O 1
ATOM 1217 N N . LYS A 1 169 ? -15.021 -8.415 11.494 1.00 98.56 169 LYS A N 1
ATOM 1218 C CA . LYS A 1 169 ? -15.699 -9.669 11.149 1.00 98.56 169 LYS A CA 1
ATOM 1219 C C . LYS A 1 169 ? -16.982 -9.437 10.342 1.00 98.56 169 LYS A C 1
ATOM 1221 O O . LYS A 1 169 ? -17.151 -10.071 9.311 1.00 98.56 169 LYS A O 1
ATOM 1226 N N . GLU A 1 170 ? -17.834 -8.502 10.769 1.00 98.50 170 GLU A N 1
ATOM 1227 C CA . GLU A 1 170 ? -19.059 -8.115 10.049 1.00 98.50 170 GLU A CA 1
ATOM 1228 C C . GLU A 1 170 ? -18.755 -7.684 8.609 1.00 98.50 170 GLU A C 1
ATOM 1230 O O . GLU A 1 170 ? -19.480 -8.050 7.688 1.00 98.50 170 GLU A O 1
ATOM 1235 N N . ALA A 1 171 ? -17.672 -6.928 8.402 1.00 98.19 171 ALA A N 1
ATOM 1236 C CA . ALA A 1 171 ? -17.271 -6.506 7.067 1.00 98.19 171 ALA A CA 1
ATOM 1237 C C . ALA A 1 171 ? -16.793 -7.685 6.199 1.00 98.19 171 ALA A C 1
ATOM 1239 O O . ALA A 1 171 ? -17.184 -7.762 5.039 1.00 98.19 171 ALA A O 1
ATOM 1240 N N . ALA A 1 172 ? -16.006 -8.605 6.771 1.00 98.00 172 ALA A N 1
ATOM 1241 C CA . ALA A 1 172 ? -15.478 -9.788 6.082 1.00 98.00 172 ALA A CA 1
ATOM 1242 C C . ALA A 1 172 ? -16.539 -10.862 5.766 1.00 98.00 172 ALA A C 1
ATOM 1244 O O . ALA A 1 172 ? -16.337 -11.693 4.887 1.00 98.00 172 ALA A O 1
ATOM 1245 N N . GLU A 1 173 ? -17.655 -10.885 6.499 1.00 97.69 173 GLU A N 1
ATOM 1246 C CA . GLU A 1 173 ? -18.808 -11.759 6.227 1.00 97.69 173 GLU A CA 1
ATOM 1247 C C . GLU A 1 173 ? -19.857 -11.079 5.322 1.00 97.69 173 GLU A C 1
ATOM 1249 O O . GLU A 1 173 ? -20.900 -11.669 5.038 1.00 97.69 173 GLU A O 1
ATOM 1254 N N . GLY A 1 174 ? -19.602 -9.841 4.881 1.00 95.81 174 GLY A N 1
ATOM 1255 C CA . GLY A 1 174 ? -20.562 -9.011 4.161 1.00 95.81 174 GLY A CA 1
ATOM 1256 C C . GLY A 1 174 ? -19.968 -8.323 2.924 1.00 95.81 174 GLY A C 1
ATOM 1257 O O . GLY A 1 174 ? -19.765 -8.985 1.910 1.00 95.81 174 GLY A O 1
ATOM 1258 N N . PRO A 1 175 ? -19.792 -6.987 2.936 1.00 89.94 175 PRO A N 1
ATOM 1259 C CA . PRO A 1 175 ? -19.484 -6.210 1.732 1.00 89.94 175 PRO A CA 1
ATOM 1260 C C . PRO A 1 175 ? -18.024 -6.268 1.243 1.00 89.94 175 PRO A C 1
ATOM 1262 O O . PRO A 1 175 ? -17.753 -5.691 0.187 1.00 89.94 175 PRO A O 1
ATOM 1265 N N . LEU A 1 176 ? -17.093 -6.878 1.992 1.00 91.50 176 LEU A N 1
ATOM 1266 C CA . LEU A 1 176 ? -15.657 -6.942 1.667 1.00 91.50 176 LEU A CA 1
ATOM 1267 C C . LEU A 1 176 ? -15.164 -8.365 1.405 1.00 91.50 176 LEU A C 1
ATOM 1269 O O . LEU A 1 176 ? -15.543 -9.268 2.178 1.00 91.50 176 LEU A O 1
#